Protein AF-A0A9D1Y4Z4-F1 (afdb_monomer_lite)

Sequence (110 aa):
MKKKVWIPLLLILLLVVGAAAWFWGYHHRKSTDNLPALDTALQMDEGDLNALLSGYQLDQLKTVWGEPDESKSSGQNNTWRLPDGRGVLVSSKADGTVVVCAILAPGETV

Secondary structure (DSSP, 8-state):
--TTTHHHHHHHHHHHHHHHHHHHHHHHS--GGGSPPHHHHTTS-HHHHHHHHTT-BHHHHHHHH-S-SEE-TTSSEEEEE-TTS-EEEEEE-TTSBEEEEEEEPTT---

Structure (mmCIF, N/CA/C/O backbone):
data_AF-A0A9D1Y4Z4-F1
#
_entry.id   AF-A0A9D1Y4Z4-F1
#
loop_
_atom_site.group_PDB
_atom_site.id
_atom_site.type_symbol
_atom_site.label_atom_id
_atom_site.label_alt_id
_atom_site.label_comp_id
_atom_site.label_asym_id
_atom_site.label_entity_id
_atom_site.label_seq_id
_atom_site.pdbx_PDB_ins_code
_atom_site.Cartn_x
_atom_site.Cartn_y
_atom_site.Cartn_z
_atom_site.occupancy
_atom_site.B_iso_or_equiv
_atom_site.auth_seq_id
_atom_site.auth_comp_id
_atom_site.auth_asym_id
_atom_site.auth_atom_id
_atom_site.pdbx_PDB_model_num
ATOM 1 N N . MET A 1 1 ? -38.411 -11.227 39.272 1.00 51.38 1 MET A N 1
ATOM 2 C CA . MET A 1 1 ? -36.932 -11.287 39.341 1.00 51.38 1 MET A CA 1
ATOM 3 C C . MET A 1 1 ? -36.340 -10.668 38.066 1.00 51.38 1 MET A C 1
ATOM 5 O O . MET A 1 1 ? -36.073 -11.388 37.124 1.00 51.38 1 MET A O 1
ATOM 9 N N . LYS A 1 2 ? -36.236 -9.332 37.951 1.00 56.88 2 LYS A N 1
ATOM 10 C CA . LYS A 1 2 ? -35.776 -8.661 36.702 1.00 56.88 2 LYS A CA 1
ATOM 11 C C . LYS A 1 2 ? -34.613 -7.677 36.897 1.00 56.88 2 LYS A C 1
ATOM 13 O O . LYS A 1 2 ? -34.024 -7.221 35.930 1.00 56.88 2 LYS A O 1
ATOM 18 N N . LYS A 1 3 ? -34.232 -7.389 38.146 1.00 58.16 3 LYS A N 1
ATOM 19 C CA . LYS A 1 3 ? -33.263 -6.330 38.481 1.00 58.16 3 LYS A CA 1
ATOM 20 C C . LYS A 1 3 ? -31.789 -6.745 38.326 1.00 58.16 3 LYS A C 1
ATOM 22 O O . LYS A 1 3 ? -30.917 -5.900 38.436 1.00 58.16 3 LYS A O 1
ATOM 27 N N . LYS A 1 4 ? -31.508 -8.035 38.085 1.00 63.91 4 LYS A N 1
ATOM 28 C CA . LYS A 1 4 ? -30.138 -8.586 38.024 1.00 63.91 4 LYS A CA 1
ATOM 29 C C . LYS A 1 4 ? -29.738 -9.165 36.664 1.00 63.91 4 LYS A C 1
ATOM 31 O O . LYS A 1 4 ? -28.556 -9.377 36.456 1.00 63.91 4 LYS A O 1
ATOM 36 N N . VAL A 1 5 ? -30.682 -9.373 35.737 1.00 73.19 5 VAL A N 1
ATOM 37 C CA . VAL A 1 5 ? -30.382 -9.862 34.370 1.00 73.19 5 VAL A CA 1
ATOM 38 C C . VAL A 1 5 ? -29.783 -8.752 33.502 1.00 73.19 5 VAL A C 1
ATOM 40 O O . VAL A 1 5 ? -29.036 -9.021 32.574 1.00 73.19 5 VAL A O 1
ATOM 43 N N . TRP A 1 6 ? -30.045 -7.490 33.842 1.00 82.25 6 TRP A N 1
ATOM 44 C CA . TRP A 1 6 ? -29.508 -6.343 33.111 1.00 82.25 6 TRP A CA 1
ATOM 45 C C . TRP A 1 6 ? -27.999 -6.149 33.307 1.00 82.25 6 TRP A C 1
ATOM 47 O O . TRP A 1 6 ? -27.321 -5.677 32.405 1.00 82.25 6 TRP A O 1
ATOM 57 N N . ILE A 1 7 ? -27.464 -6.568 34.457 1.00 85.38 7 ILE A N 1
ATOM 58 C CA . ILE A 1 7 ? -26.039 -6.450 34.793 1.00 85.38 7 ILE A CA 1
ATOM 59 C C . ILE A 1 7 ? -25.152 -7.313 33.872 1.00 85.38 7 ILE A C 1
ATOM 61 O O . ILE A 1 7 ? -24.237 -6.754 33.269 1.00 85.38 7 ILE A O 1
ATOM 65 N N . PRO A 1 8 ? -25.396 -8.631 33.689 1.00 87.19 8 PRO A N 1
ATOM 66 C CA . PRO A 1 8 ? -24.605 -9.424 32.750 1.00 87.19 8 PRO A CA 1
ATOM 67 C C . PRO A 1 8 ? -24.812 -8.973 31.300 1.00 87.19 8 PRO A C 1
ATOM 69 O O . PRO A 1 8 ? -23.878 -9.028 30.511 1.00 87.19 8 PRO A O 1
ATOM 72 N N . LEU A 1 9 ? -25.999 -8.467 30.952 1.00 88.50 9 LEU A N 1
ATOM 73 C CA . LEU A 1 9 ? -26.291 -7.959 29.609 1.00 88.50 9 LEU A CA 1
ATOM 74 C C . LEU A 1 9 ? -25.483 -6.689 29.291 1.00 88.50 9 LEU A C 1
ATOM 76 O O . LEU A 1 9 ? -24.917 -6.579 28.208 1.00 88.50 9 LEU A O 1
ATOM 80 N N . LEU A 1 10 ? -25.361 -5.776 30.260 1.00 90.56 10 LEU A N 1
ATOM 81 C CA . LEU A 1 10 ? -24.485 -4.605 30.175 1.00 90.56 10 LEU A CA 1
ATOM 82 C C . LEU A 1 10 ? -23.011 -4.998 30.058 1.00 90.56 10 LEU A C 1
ATOM 84 O O . LEU A 1 10 ? -22.306 -4.427 29.236 1.00 90.56 10 LEU A O 1
ATOM 88 N N . LEU A 1 11 ? -22.553 -5.985 30.833 1.00 93.00 11 LEU A N 1
ATOM 89 C CA . LEU A 1 11 ? -21.176 -6.490 30.753 1.00 93.00 11 LEU A CA 1
ATOM 90 C C . LEU A 1 11 ? -20.855 -7.083 29.376 1.00 93.00 11 LEU A C 1
ATOM 92 O O . LEU A 1 11 ? -19.808 -6.775 28.812 1.00 93.00 11 LEU A O 1
ATOM 96 N N . ILE A 1 12 ? -21.763 -7.888 28.817 1.00 93.94 12 ILE A N 1
ATOM 97 C CA . ILE A 1 12 ? -21.608 -8.455 27.470 1.00 93.94 12 ILE A CA 1
ATOM 98 C C . ILE A 1 12 ? -21.583 -7.337 26.426 1.00 93.94 12 ILE A C 1
ATOM 100 O O . ILE A 1 12 ? -20.713 -7.335 25.560 1.00 93.94 12 ILE A O 1
ATOM 104 N N . LEU A 1 13 ? -22.486 -6.358 26.526 1.00 94.31 13 LEU A N 1
ATOM 105 C CA . LEU A 1 13 ? -22.509 -5.219 25.610 1.00 94.31 13 LEU A CA 1
ATOM 106 C C . LEU A 1 13 ? -21.189 -4.435 25.653 1.00 94.31 13 LEU A C 1
ATOM 108 O O . LEU A 1 13 ? -20.648 -4.083 24.608 1.00 94.31 13 LEU A O 1
ATOM 112 N N . LEU A 1 14 ? -20.644 -4.203 26.848 1.00 94.38 14 LEU A N 1
ATOM 113 C CA . LEU A 1 14 ? -19.392 -3.470 27.040 1.00 94.38 14 LEU A CA 1
ATOM 114 C C . LEU A 1 14 ? -18.191 -4.234 26.460 1.00 94.38 14 LEU A C 1
ATOM 116 O O . LEU A 1 14 ? -17.334 -3.630 25.817 1.00 94.38 14 LEU A O 1
ATOM 120 N N . LEU A 1 15 ? -18.174 -5.564 26.602 1.00 94.69 15 LEU A N 1
ATOM 121 C CA . LEU A 1 15 ? -17.197 -6.443 25.951 1.00 94.69 15 LEU A CA 1
ATOM 122 C C . LEU A 1 15 ? -17.283 -6.376 24.422 1.00 94.69 15 LEU A C 1
ATOM 124 O O . LEU A 1 15 ? -16.255 -6.252 23.763 1.00 94.69 15 LEU A O 1
ATOM 128 N N . VAL A 1 16 ? -18.493 -6.421 23.857 1.00 94.25 16 VAL A N 1
ATOM 129 C CA . VAL A 1 16 ? -18.702 -6.346 22.401 1.00 94.25 16 VAL A CA 1
ATOM 130 C C . VAL A 1 16 ? -18.247 -4.995 21.851 1.00 94.25 16 VAL A C 1
ATOM 132 O O . VAL A 1 16 ? -17.544 -4.956 20.844 1.00 94.25 16 VAL A O 1
ATOM 135 N N . VAL A 1 17 ? -18.584 -3.888 22.521 1.00 93.56 17 VAL A N 1
ATOM 136 C CA . VAL A 1 17 ? -18.140 -2.545 22.110 1.00 93.56 17 VAL A CA 1
ATOM 137 C C . VAL A 1 17 ? -16.622 -2.409 22.230 1.00 93.56 17 VAL A C 1
ATOM 139 O O . VAL A 1 17 ? -15.989 -1.883 21.318 1.00 93.56 17 VAL A O 1
ATOM 142 N N . GLY A 1 18 ? -16.021 -2.924 23.306 1.00 92.50 18 GLY A N 1
ATOM 143 C CA . GLY A 1 18 ? -14.568 -2.944 23.472 1.00 92.50 18 GLY A CA 1
ATOM 144 C C . GLY A 1 18 ? -13.864 -3.738 22.371 1.00 92.50 18 GLY A C 1
ATOM 145 O O . GLY A 1 18 ? -12.901 -3.249 21.786 1.00 92.50 18 GLY A O 1
ATOM 146 N N . ALA A 1 19 ? -14.382 -4.921 22.028 1.00 88.44 19 ALA A N 1
ATOM 147 C CA . ALA A 1 19 ? -13.859 -5.735 20.935 1.00 88.44 19 ALA A CA 1
ATOM 148 C C . ALA A 1 19 ? -14.024 -5.047 19.571 1.00 88.44 19 ALA A C 1
ATOM 150 O O . ALA A 1 19 ? -13.093 -5.063 18.773 1.00 88.44 19 ALA A O 1
ATOM 151 N N . ALA A 1 20 ? -15.161 -4.392 19.315 1.00 86.94 20 ALA A N 1
ATOM 152 C CA . ALA A 1 20 ? -15.387 -3.642 18.081 1.00 86.94 20 ALA A CA 1
ATOM 153 C C . ALA A 1 20 ? -14.455 -2.426 17.968 1.00 86.94 20 ALA A C 1
ATOM 155 O O . ALA A 1 20 ? -13.888 -2.195 16.906 1.00 86.94 20 ALA A O 1
ATOM 156 N N . ALA A 1 21 ? -14.245 -1.682 19.058 1.00 85.62 21 ALA A N 1
ATOM 157 C CA . ALA A 1 21 ? -13.307 -0.563 19.094 1.00 85.62 21 ALA A CA 1
ATOM 158 C C . ALA A 1 21 ? -11.854 -1.032 18.918 1.00 85.62 21 ALA A C 1
ATOM 160 O O . ALA A 1 21 ? -11.094 -0.405 18.184 1.00 85.62 21 ALA A O 1
ATOM 161 N N . TRP A 1 22 ? -11.481 -2.157 19.538 1.00 81.81 22 TRP A N 1
ATOM 162 C CA . TRP A 1 22 ? -10.175 -2.785 19.345 1.00 81.81 22 TRP A CA 1
ATOM 163 C C . TRP A 1 22 ? -9.981 -3.244 17.901 1.00 81.81 22 TRP A C 1
ATOM 165 O O . TRP A 1 22 ? -8.950 -2.953 17.308 1.00 81.81 22 TRP A O 1
ATOM 175 N N . PHE A 1 23 ? -10.973 -3.914 17.311 1.00 78.94 23 PHE A N 1
ATOM 176 C CA . PHE A 1 23 ? -10.918 -4.380 15.927 1.00 78.94 23 PHE A CA 1
ATOM 177 C C . PHE A 1 23 ? -10.876 -3.210 14.941 1.00 78.94 23 PHE A C 1
ATOM 179 O O . PHE A 1 23 ? -10.075 -3.217 14.012 1.00 78.94 23 PHE A O 1
ATOM 186 N N . TRP A 1 24 ? -11.675 -2.166 15.180 1.00 79.81 24 TRP A N 1
ATOM 187 C CA . TRP A 1 24 ? -11.655 -0.944 14.383 1.00 79.81 24 TRP A CA 1
ATOM 188 C C . TRP A 1 24 ? -10.296 -0.255 14.474 1.00 79.81 24 TRP A C 1
ATOM 190 O O . TRP A 1 24 ? -9.704 0.042 13.444 1.00 79.81 24 TRP A O 1
ATOM 200 N N . GLY A 1 25 ? -9.753 -0.084 15.681 1.00 74.25 25 GLY A N 1
ATOM 201 C CA . GLY A 1 25 ? -8.422 0.475 15.889 1.00 74.25 25 GLY A CA 1
ATOM 202 C C . GLY A 1 25 ? -7.322 -0.376 15.258 1.00 74.25 25 GLY A C 1
ATOM 203 O O . GLY A 1 25 ? -6.444 0.168 14.605 1.00 74.25 25 GLY A O 1
ATOM 204 N N . TYR A 1 26 ? -7.381 -1.700 15.388 1.00 66.50 26 TYR A N 1
ATOM 205 C CA . TYR A 1 26 ? -6.416 -2.618 14.785 1.00 66.50 26 TYR A CA 1
ATOM 206 C C . TYR A 1 26 ? -6.450 -2.558 13.251 1.00 66.50 26 TYR A C 1
ATOM 208 O O . TYR A 1 26 ? -5.401 -2.498 12.619 1.00 66.50 26 TYR A O 1
ATOM 216 N N . HIS A 1 27 ? -7.644 -2.490 12.657 1.00 61.31 27 HIS A N 1
ATOM 217 C CA . HIS A 1 27 ? -7.820 -2.449 11.206 1.00 61.31 27 HIS A CA 1
ATOM 218 C C . HIS A 1 27 ? -7.585 -1.051 10.600 1.00 61.31 27 HIS A C 1
ATOM 220 O O . HIS A 1 27 ? -7.162 -0.947 9.452 1.00 61.31 27 HIS A O 1
ATOM 226 N N . HIS A 1 28 ? -7.857 0.036 11.334 1.00 63.22 28 HIS A N 1
ATOM 227 C CA . HIS A 1 28 ? -7.580 1.415 10.892 1.00 63.22 28 HIS A CA 1
ATOM 228 C C . HIS A 1 28 ? -6.171 1.899 11.241 1.00 63.22 28 HIS A C 1
ATOM 230 O O . HIS A 1 28 ? -5.723 2.926 10.725 1.00 63.22 28 HIS A O 1
ATOM 236 N N . ARG A 1 29 ? -5.447 1.191 12.109 1.00 61.03 29 ARG A N 1
ATOM 237 C CA . ARG A 1 29 ? -4.044 1.490 12.362 1.00 61.03 29 ARG A CA 1
ATOM 238 C C . ARG A 1 29 ? -3.241 0.974 11.176 1.00 61.03 29 ARG A C 1
ATOM 240 O O . ARG A 1 29 ? -3.156 -0.228 10.944 1.00 61.03 29 ARG A O 1
ATOM 247 N N . LYS A 1 30 ? -2.637 1.901 10.435 1.00 61.59 30 LYS A N 1
ATOM 248 C CA . LYS A 1 30 ? -1.657 1.607 9.384 1.00 61.59 30 LYS A CA 1
ATOM 249 C C . LYS A 1 30 ? -0.424 0.971 10.025 1.00 61.59 30 LYS A C 1
ATOM 251 O O . LYS A 1 30 ? 0.502 1.661 10.441 1.00 61.59 30 LYS A O 1
ATOM 256 N N . SER A 1 31 ? -0.486 -0.342 10.218 1.00 64.06 31 SER A N 1
ATOM 257 C CA . SER A 1 31 ? 0.615 -1.190 10.668 1.00 64.06 31 SER A CA 1
ATOM 258 C C . SER A 1 31 ? 1.339 -1.751 9.451 1.00 64.06 31 SER A C 1
ATOM 260 O O . SER A 1 31 ? 0.722 -1.949 8.402 1.00 64.06 31 SER A O 1
ATOM 262 N N . THR A 1 32 ? 2.624 -2.049 9.613 1.00 64.12 32 THR A N 1
ATOM 263 C CA . THR A 1 32 ? 3.425 -2.781 8.622 1.00 64.12 32 THR A CA 1
ATOM 264 C C . THR A 1 32 ? 2.771 -4.100 8.218 1.00 64.12 32 THR A C 1
ATOM 266 O O . THR A 1 32 ? 2.833 -4.464 7.054 1.00 64.12 32 THR A O 1
ATOM 269 N N . ASP A 1 33 ? 2.062 -4.764 9.135 1.00 70.12 33 ASP A N 1
ATOM 270 C CA . ASP A 1 33 ? 1.430 -6.070 8.884 1.00 70.12 33 ASP A CA 1
ATOM 271 C C . ASP A 1 33 ? 0.293 -6.029 7.849 1.00 70.12 33 ASP A C 1
ATOM 273 O O . ASP A 1 33 ? -0.069 -7.060 7.292 1.00 70.12 33 ASP A O 1
ATOM 277 N N . ASN A 1 34 ? -0.272 -4.845 7.588 1.00 74.94 34 ASN A N 1
ATOM 278 C CA . ASN A 1 34 ? -1.356 -4.659 6.620 1.00 74.94 34 ASN A CA 1
ATOM 279 C C . ASN A 1 34 ? -0.839 -4.239 5.232 1.00 74.94 34 ASN A C 1
ATOM 281 O O . ASN A 1 34 ? -1.645 -4.022 4.327 1.00 74.94 34 ASN A O 1
ATOM 285 N N . LEU A 1 35 ? 0.479 -4.071 5.063 1.00 84.50 35 LEU A N 1
ATOM 286 C CA . LEU A 1 35 ? 1.056 -3.762 3.758 1.00 84.50 35 LEU A CA 1
ATOM 287 C C . LEU A 1 35 ? 1.116 -5.035 2.904 1.00 84.50 35 LEU A C 1
ATOM 289 O O . LEU A 1 35 ? 1.618 -6.061 3.369 1.00 84.50 35 LEU A O 1
ATOM 293 N N . PRO A 1 36 ? 0.648 -4.984 1.647 1.00 84.56 36 PRO A N 1
ATOM 294 C CA . PRO A 1 36 ? 0.830 -6.091 0.722 1.00 84.56 36 PRO A CA 1
ATOM 295 C C . PRO A 1 36 ? 2.320 -6.285 0.426 1.00 84.56 36 PRO A C 1
ATOM 297 O O . PRO A 1 36 ? 3.111 -5.341 0.480 1.00 84.56 36 PRO A O 1
ATOM 300 N N . ALA A 1 37 ? 2.706 -7.506 0.058 1.00 86.50 37 ALA A N 1
ATOM 301 C CA . ALA A 1 37 ? 4.023 -7.743 -0.523 1.00 86.50 37 ALA A CA 1
ATOM 302 C C . ALA A 1 37 ? 4.168 -6.962 -1.841 1.00 86.50 37 ALA A C 1
ATOM 304 O O . ALA A 1 37 ? 3.176 -6.750 -2.540 1.00 86.50 37 ALA A O 1
ATOM 305 N N . LEU A 1 38 ? 5.397 -6.578 -2.205 1.00 86.00 38 LEU A N 1
ATOM 306 C CA . LEU A 1 38 ? 5.671 -5.790 -3.414 1.00 86.00 38 LEU A CA 1
ATOM 307 C C . LEU A 1 38 ? 5.097 -6.438 -4.692 1.00 86.00 38 LEU A C 1
ATOM 309 O O . LEU A 1 38 ? 4.550 -5.745 -5.543 1.00 86.00 38 LEU A O 1
ATOM 313 N N . ASP A 1 39 ? 5.155 -7.769 -4.802 1.00 86.19 39 ASP A N 1
ATOM 314 C CA . ASP A 1 39 ? 4.571 -8.495 -5.939 1.00 86.19 39 ASP A CA 1
ATOM 315 C C . ASP A 1 39 ? 3.046 -8.364 -6.003 1.00 86.19 39 ASP A C 1
ATOM 317 O O . ASP A 1 39 ? 2.498 -8.045 -7.054 1.00 86.19 39 ASP A O 1
ATOM 321 N N . THR A 1 40 ? 2.359 -8.514 -4.869 1.00 85.75 40 THR A N 1
ATOM 322 C CA . THR A 1 40 ? 0.907 -8.311 -4.782 1.00 85.75 40 THR A CA 1
ATOM 323 C C . THR A 1 40 ? 0.528 -6.857 -5.048 1.00 85.75 40 THR A C 1
ATOM 325 O O . THR A 1 40 ? -0.442 -6.606 -5.753 1.00 85.75 40 THR A O 1
ATOM 328 N N . ALA A 1 41 ? 1.308 -5.901 -4.537 1.00 85.94 41 ALA A N 1
ATOM 329 C CA . ALA A 1 41 ? 1.116 -4.476 -4.787 1.00 85.94 41 ALA A CA 1
ATOM 330 C C . ALA A 1 41 ? 1.141 -4.152 -6.291 1.00 85.94 41 ALA A C 1
ATOM 332 O O . ALA A 1 41 ? 0.285 -3.422 -6.776 1.00 85.94 41 ALA A O 1
ATOM 333 N N . LEU A 1 42 ? 2.064 -4.758 -7.040 1.00 84.81 42 LEU A N 1
ATOM 334 C CA . LEU A 1 42 ? 2.209 -4.568 -8.488 1.00 84.81 42 LEU A CA 1
ATOM 335 C C . LEU A 1 42 ? 1.203 -5.357 -9.342 1.00 84.81 42 LEU A C 1
ATOM 337 O O . LEU A 1 42 ? 1.216 -5.242 -10.568 1.00 84.81 42 LEU A O 1
ATOM 341 N N . GLN A 1 43 ? 0.351 -6.176 -8.723 1.00 85.00 43 GLN A N 1
ATOM 342 C CA . GLN A 1 43 ? -0.798 -6.808 -9.381 1.00 85.00 43 GLN A CA 1
ATOM 343 C C . GLN A 1 43 ? -2.083 -5.978 -9.236 1.00 85.00 43 GLN A C 1
ATOM 345 O O . GLN A 1 43 ? -3.061 -6.250 -9.931 1.00 85.00 43 GLN A O 1
ATOM 350 N N . MET A 1 44 ? -2.097 -5.000 -8.325 1.00 84.38 44 MET A N 1
ATOM 351 C CA . MET A 1 44 ? -3.227 -4.095 -8.130 1.00 84.38 44 MET A CA 1
ATOM 352 C C . MET A 1 44 ? -3.253 -3.016 -9.215 1.00 84.38 44 MET A C 1
ATOM 354 O O . MET A 1 44 ? -2.231 -2.706 -9.827 1.00 84.38 44 MET A O 1
ATOM 358 N N . ASP A 1 45 ? -4.426 -2.420 -9.430 1.00 86.31 45 ASP A N 1
ATOM 359 C CA . ASP A 1 45 ? -4.522 -1.190 -10.213 1.00 86.31 45 ASP A CA 1
ATOM 360 C C . ASP A 1 45 ? -3.804 -0.044 -9.485 1.00 86.31 45 ASP A C 1
ATOM 362 O O . ASP A 1 45 ? -3.811 0.022 -8.252 1.00 86.31 45 ASP A O 1
ATOM 366 N N . GLU A 1 46 ? -3.197 0.875 -10.237 1.00 84.44 46 GLU A N 1
ATOM 367 C CA . GLU A 1 46 ? -2.468 2.013 -9.671 1.00 84.44 46 GLU A CA 1
ATOM 368 C C . GLU A 1 46 ? -3.352 2.863 -8.746 1.00 84.44 46 GLU A C 1
ATOM 370 O O . GLU A 1 46 ? -2.886 3.318 -7.701 1.00 84.44 46 GLU A O 1
ATOM 375 N N . GLY A 1 47 ? -4.636 3.038 -9.077 1.00 85.38 47 GLY A N 1
ATOM 376 C CA . GLY A 1 47 ? -5.576 3.790 -8.250 1.00 85.38 47 GLY A CA 1
ATOM 377 C C . GLY A 1 47 ? -5.818 3.133 -6.892 1.00 85.38 47 GLY A C 1
ATOM 378 O O . GLY A 1 47 ? -5.767 3.810 -5.860 1.00 85.38 47 GLY A O 1
ATOM 379 N N . ASP A 1 48 ? -6.016 1.815 -6.883 1.00 86.00 48 ASP A N 1
ATOM 380 C CA . ASP A 1 48 ? -6.220 1.037 -5.659 1.00 86.00 48 ASP A CA 1
ATOM 381 C C . ASP A 1 48 ? -4.938 0.970 -4.824 1.00 86.00 48 ASP A C 1
ATOM 383 O O . ASP A 1 48 ? -4.976 1.132 -3.601 1.00 86.00 48 ASP A O 1
ATOM 387 N N . LEU A 1 49 ? -3.788 0.795 -5.480 1.00 86.81 49 LEU A N 1
ATOM 388 C CA . LEU A 1 49 ? -2.483 0.796 -4.831 1.00 86.81 49 LEU A CA 1
ATOM 389 C C . LEU A 1 49 ? -2.187 2.151 -4.181 1.00 86.81 49 LEU A C 1
ATOM 391 O O . LEU A 1 49 ? -1.770 2.217 -3.023 1.00 86.81 49 LEU A O 1
ATOM 395 N N . ASN A 1 50 ? -2.443 3.243 -4.898 1.00 89.00 50 ASN A N 1
ATOM 396 C CA . ASN A 1 50 ? -2.255 4.589 -4.384 1.00 89.00 50 ASN A CA 1
ATOM 397 C C . ASN A 1 50 ? -3.206 4.878 -3.213 1.00 89.00 50 ASN A C 1
ATOM 399 O O . ASN A 1 50 ? -2.779 5.431 -2.202 1.00 89.00 50 ASN A O 1
ATOM 403 N N . ALA A 1 51 ? -4.473 4.458 -3.292 1.00 85.25 51 ALA A N 1
ATOM 404 C CA . ALA A 1 51 ? -5.426 4.600 -2.190 1.00 85.25 51 ALA A CA 1
ATOM 405 C C . ALA A 1 51 ? -5.008 3.801 -0.943 1.00 85.25 51 ALA A C 1
ATOM 407 O O . ALA A 1 51 ? -5.163 4.285 0.181 1.00 85.25 51 ALA A O 1
ATOM 408 N N . LEU A 1 52 ? -4.450 2.604 -1.140 1.00 86.00 52 LEU A N 1
ATOM 409 C CA . LEU A 1 52 ? -3.959 1.742 -0.069 1.00 86.00 52 LEU A CA 1
ATOM 410 C C . LEU A 1 52 ? -2.720 2.331 0.619 1.00 86.00 52 LEU A C 1
ATOM 412 O O . LEU A 1 52 ? -2.662 2.390 1.847 1.00 86.00 52 LEU A O 1
ATOM 416 N N . LEU A 1 53 ? -1.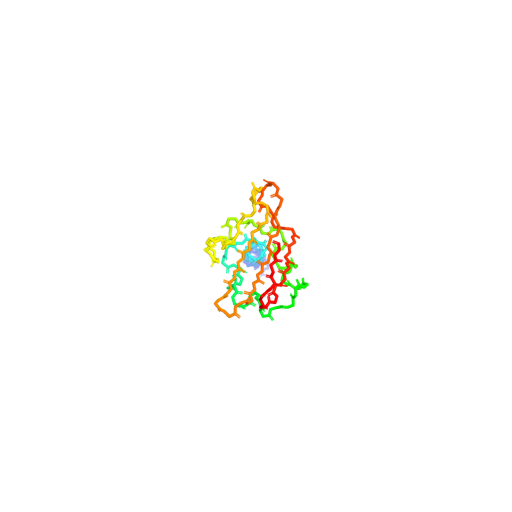734 2.766 -0.167 1.00 87.31 53 LEU A N 1
ATOM 417 C CA . LEU A 1 53 ? -0.444 3.243 0.334 1.00 87.31 53 LEU A CA 1
ATOM 418 C C . LEU A 1 53 ? -0.483 4.694 0.808 1.00 87.31 53 LEU A C 1
ATOM 420 O O . LEU A 1 53 ? 0.330 5.083 1.648 1.00 87.31 53 LEU A O 1
ATOM 424 N N . SER A 1 54 ? -1.422 5.504 0.313 1.00 85.81 54 SER A N 1
ATOM 425 C CA . SER A 1 54 ? -1.550 6.901 0.721 1.00 85.81 54 SER A CA 1
ATOM 426 C C . SER A 1 54 ? -1.669 6.999 2.239 1.00 85.81 54 SER A C 1
ATOM 428 O O . SER A 1 54 ? -2.537 6.392 2.868 1.00 85.81 54 SER A O 1
ATOM 430 N N . GLY A 1 55 ? -0.771 7.760 2.858 1.00 83.38 55 GLY A N 1
ATOM 431 C CA . GLY A 1 55 ? -0.693 7.968 4.297 1.00 83.38 55 GLY A CA 1
ATOM 432 C C . GLY A 1 55 ? -0.005 6.858 5.101 1.00 83.38 55 GLY A C 1
ATOM 433 O O . GLY A 1 55 ? -0.076 6.920 6.327 1.00 83.38 55 GLY A O 1
ATOM 434 N N . TYR A 1 56 ? 0.608 5.856 4.465 1.00 87.56 56 TYR A N 1
ATOM 435 C CA . TYR A 1 56 ? 1.632 5.028 5.114 1.00 87.56 56 TYR A CA 1
ATOM 436 C C . TYR A 1 56 ? 2.934 5.813 5.291 1.00 87.56 56 TYR A C 1
ATOM 438 O O . TYR A 1 56 ? 3.157 6.819 4.620 1.00 87.56 56 TYR A O 1
ATOM 446 N N . GLN A 1 57 ? 3.798 5.359 6.199 1.00 87.69 57 GLN A N 1
ATOM 447 C CA . GLN A 1 57 ? 5.142 5.917 6.350 1.00 87.69 57 GLN A CA 1
ATOM 448 C C . GLN A 1 57 ? 6.140 5.170 5.469 1.00 87.69 57 GLN A C 1
ATOM 450 O O . GLN A 1 57 ? 6.099 3.943 5.386 1.00 87.69 57 GLN A O 1
ATOM 455 N N . LEU A 1 58 ? 7.071 5.897 4.854 1.00 87.00 58 LEU A N 1
ATOM 456 C CA . LEU A 1 58 ? 8.110 5.327 3.997 1.00 87.00 58 LEU A CA 1
ATOM 457 C C . LEU A 1 58 ? 8.915 4.231 4.716 1.00 87.00 58 LEU A C 1
ATOM 459 O O . LEU A 1 58 ? 9.189 3.186 4.135 1.00 87.00 58 LEU A O 1
ATOM 463 N N . ASP A 1 59 ? 9.218 4.419 6.001 1.00 86.38 59 ASP A N 1
ATOM 464 C CA . ASP A 1 59 ? 9.933 3.428 6.816 1.00 86.38 59 ASP A CA 1
ATOM 465 C C . ASP A 1 59 ? 9.151 2.113 6.977 1.00 86.38 59 ASP A C 1
ATOM 467 O O . ASP A 1 59 ? 9.741 1.035 7.076 1.00 86.38 59 ASP A O 1
ATOM 471 N N . GLN A 1 60 ? 7.815 2.171 6.958 1.00 85.44 60 GLN A N 1
ATOM 472 C CA . GLN A 1 60 ? 6.980 0.969 6.987 1.00 85.44 60 GLN A CA 1
ATOM 473 C C . GLN A 1 60 ? 7.087 0.204 5.671 1.00 85.44 60 GLN A C 1
ATOM 475 O O . GLN A 1 60 ? 7.209 -1.019 5.691 1.00 85.44 60 GLN A O 1
ATOM 480 N N . LEU A 1 61 ? 7.106 0.919 4.541 1.00 88.31 61 LEU A N 1
ATOM 481 C CA . LEU A 1 61 ? 7.337 0.309 3.233 1.00 88.31 61 LEU A CA 1
ATOM 482 C C . LEU A 1 61 ? 8.724 -0.334 3.188 1.00 88.31 61 LEU A C 1
ATOM 484 O O . LEU A 1 61 ? 8.830 -1.497 2.820 1.00 88.31 61 LEU A O 1
ATOM 488 N N . LYS A 1 62 ? 9.769 0.355 3.664 1.00 87.62 62 LYS A N 1
ATOM 489 C CA . LYS A 1 62 ? 11.129 -0.208 3.746 1.00 87.62 62 LYS A CA 1
ATOM 490 C C . LYS A 1 62 ? 11.213 -1.464 4.611 1.00 87.62 62 LYS A C 1
ATOM 492 O O . LYS A 1 62 ? 11.971 -2.378 4.309 1.00 87.62 62 LYS A O 1
ATOM 497 N N . THR A 1 63 ? 10.411 -1.535 5.671 1.00 86.38 63 THR A N 1
ATOM 498 C CA . THR A 1 63 ? 10.364 -2.710 6.552 1.00 86.38 63 THR A CA 1
ATOM 499 C C . THR A 1 63 ? 9.786 -3.941 5.845 1.00 86.38 63 THR A C 1
ATOM 501 O O . THR A 1 63 ? 10.240 -5.053 6.100 1.00 86.38 63 THR A O 1
ATOM 504 N N . VAL A 1 64 ? 8.797 -3.761 4.963 1.00 87.69 64 VAL A N 1
ATOM 505 C CA . VAL A 1 64 ? 8.088 -4.872 4.298 1.00 87.69 64 VAL A CA 1
ATOM 506 C C . VAL A 1 64 ? 8.686 -5.198 2.928 1.00 87.69 64 VAL A C 1
ATOM 508 O O . VAL A 1 64 ? 8.747 -6.363 2.543 1.00 87.69 64 VAL A O 1
ATOM 511 N N . TRP A 1 65 ? 9.130 -4.186 2.187 1.00 89.38 65 TRP A N 1
ATOM 512 C CA . TRP A 1 65 ? 9.638 -4.316 0.818 1.00 89.38 65 TRP A CA 1
ATOM 513 C C . TRP A 1 65 ? 11.164 -4.282 0.725 1.00 89.38 65 TRP A C 1
ATOM 515 O O . TRP A 1 65 ? 11.710 -4.606 -0.326 1.00 89.38 65 TRP A O 1
ATOM 525 N N . GLY A 1 66 ? 11.859 -3.925 1.807 1.00 86.88 66 GLY A N 1
ATOM 526 C CA . GLY A 1 66 ? 13.306 -3.729 1.812 1.00 86.88 66 GLY A CA 1
ATOM 527 C C . GLY A 1 66 ? 13.723 -2.331 1.352 1.00 86.88 66 GLY A C 1
ATOM 528 O O . GLY A 1 66 ? 12.893 -1.441 1.148 1.00 86.88 66 GLY A O 1
ATOM 529 N N . GLU A 1 67 ? 15.030 -2.121 1.207 1.00 86.75 67 GLU A N 1
ATOM 530 C CA . GLU A 1 67 ? 15.570 -0.834 0.761 1.00 86.75 67 GLU A CA 1
ATOM 531 C C . GLU A 1 67 ? 15.213 -0.590 -0.720 1.00 86.75 67 GLU A C 1
ATOM 533 O O . GLU A 1 67 ? 15.308 -1.525 -1.516 1.00 86.75 67 GLU A O 1
ATOM 538 N N . PRO A 1 68 ? 14.788 0.628 -1.105 1.00 86.69 68 PRO A N 1
ATOM 539 C CA . PRO A 1 68 ? 14.515 0.964 -2.499 1.00 86.69 68 PRO A CA 1
ATOM 540 C C . PRO A 1 68 ? 15.771 0.849 -3.371 1.00 86.69 68 PRO A C 1
ATOM 542 O O . PRO A 1 68 ? 16.870 1.207 -2.944 1.00 86.69 68 PRO A O 1
ATOM 545 N N . ASP A 1 69 ? 15.588 0.422 -4.620 1.00 83.44 69 ASP A N 1
ATOM 546 C CA . ASP A 1 69 ? 16.662 0.294 -5.613 1.00 83.44 69 ASP A CA 1
ATOM 547 C C . ASP A 1 69 ? 17.215 1.659 -6.033 1.00 83.44 69 ASP A C 1
ATOM 549 O O . ASP A 1 69 ? 18.412 1.825 -6.271 1.00 83.44 69 ASP A O 1
ATOM 553 N N . GLU A 1 70 ? 16.334 2.657 -6.116 1.00 78.19 70 GLU A N 1
ATOM 554 C CA . GLU A 1 70 ? 16.692 4.035 -6.429 1.00 78.19 70 GLU A CA 1
ATOM 555 C C . GLU A 1 70 ? 16.030 4.971 -5.414 1.00 78.19 70 GLU A C 1
ATOM 557 O O . GLU A 1 70 ? 14.811 4.972 -5.242 1.00 78.19 70 GLU A O 1
ATOM 562 N N . SER A 1 71 ? 16.833 5.811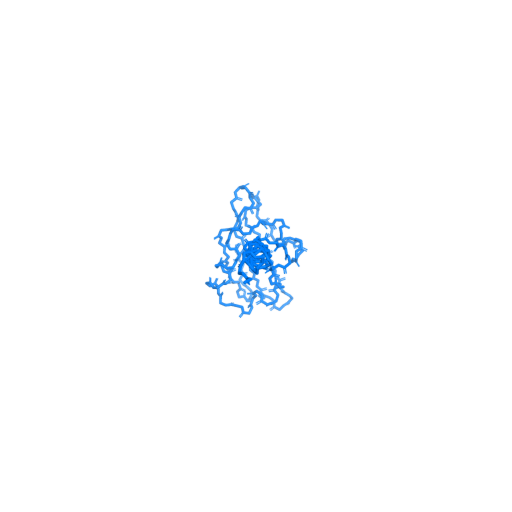 -4.762 1.00 72.19 71 SER A N 1
ATOM 563 C CA . SER A 1 71 ? 16.347 6.951 -3.983 1.00 72.19 71 SER A CA 1
ATOM 564 C C . SER A 1 71 ? 16.904 8.230 -4.604 1.00 72.19 71 SER A C 1
ATOM 566 O O . SER A 1 71 ? 18.119 8.411 -4.714 1.00 72.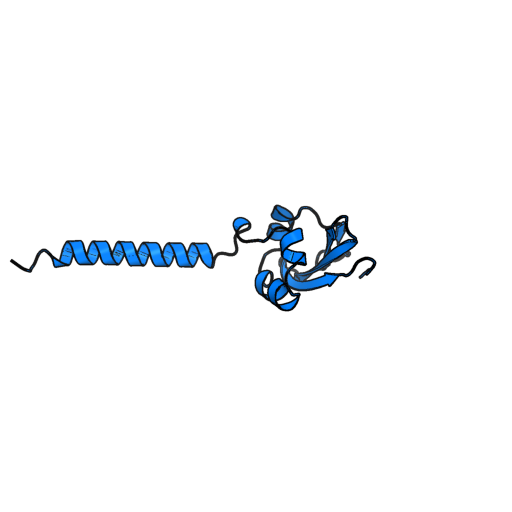19 71 SER A O 1
ATOM 568 N N . LYS A 1 72 ? 16.031 9.130 -5.082 1.00 66.75 72 LYS A N 1
ATOM 569 C CA . LYS A 1 72 ? 16.505 10.433 -5.586 1.00 66.75 72 LYS A CA 1
ATOM 570 C C . LYS A 1 72 ? 16.960 11.307 -4.418 1.00 66.75 72 LYS A C 1
ATOM 572 O O . LYS A 1 72 ? 16.492 11.156 -3.296 1.00 66.75 72 LYS A O 1
ATOM 577 N N . SER A 1 73 ? 17.850 12.257 -4.712 1.00 52.47 73 SER A N 1
ATOM 578 C CA . SER A 1 73 ? 18.652 13.058 -3.766 1.00 52.47 73 SER A CA 1
ATOM 579 C C . SER A 1 73 ? 17.901 13.774 -2.626 1.00 52.47 73 SER A C 1
ATOM 581 O O . SER A 1 73 ? 18.551 14.277 -1.713 1.00 52.47 73 SER A O 1
ATOM 583 N N . SER A 1 74 ? 16.570 13.856 -2.661 1.00 57.12 74 SER A N 1
ATOM 584 C CA . SER A 1 74 ? 15.739 14.409 -1.584 1.00 57.12 74 SER A CA 1
ATOM 585 C C . SER A 1 74 ? 15.143 13.350 -0.644 1.00 57.12 74 SER A C 1
ATOM 587 O O . SER A 1 74 ? 14.467 13.723 0.310 1.00 57.12 74 SER A O 1
ATOM 589 N N . GLY A 1 75 ? 15.333 12.051 -0.913 1.00 64.31 75 GLY A N 1
ATOM 590 C CA . GLY A 1 75 ? 14.735 10.931 -0.169 1.00 64.31 75 GLY A CA 1
ATOM 591 C C . GLY A 1 75 ? 13.213 10.809 -0.320 1.00 64.31 75 GLY A C 1
ATOM 592 O O . GLY A 1 75 ? 12.604 9.915 0.258 1.00 64.31 75 GLY A O 1
ATOM 593 N N . GLN A 1 76 ? 12.598 11.705 -1.096 1.00 77.62 76 GLN A N 1
ATOM 594 C CA . GLN A 1 76 ? 11.148 11.814 -1.259 1.00 77.62 76 GLN A CA 1
ATOM 595 C C . GLN A 1 76 ? 10.613 10.923 -2.374 1.00 77.62 76 GLN A C 1
ATOM 597 O O . GLN A 1 76 ? 9.450 10.565 -2.338 1.00 77.62 76 GLN A O 1
ATOM 602 N N . ASN A 1 77 ? 11.443 10.543 -3.346 1.00 84.81 77 ASN A N 1
ATOM 603 C CA . ASN A 1 77 ? 11.051 9.632 -4.417 1.00 84.81 77 ASN A CA 1
ATOM 604 C C . ASN A 1 77 ? 11.897 8.370 -4.312 1.00 84.81 77 ASN A C 1
ATOM 606 O O . ASN A 1 77 ? 13.122 8.436 -4.456 1.00 84.81 77 ASN A O 1
ATOM 610 N N . ASN A 1 78 ? 11.228 7.256 -4.041 1.00 86.75 78 ASN A N 1
ATOM 611 C CA . ASN A 1 78 ? 11.835 5.958 -3.809 1.00 86.75 78 ASN A CA 1
ATOM 612 C C . ASN A 1 78 ? 11.215 4.951 -4.771 1.00 86.75 78 ASN A C 1
ATOM 614 O O . ASN A 1 78 ? 9.991 4.877 -4.885 1.00 86.75 78 ASN A O 1
ATOM 618 N N . THR A 1 79 ? 12.060 4.198 -5.458 1.00 88.62 79 THR A N 1
ATOM 619 C CA . THR A 1 79 ? 11.639 3.219 -6.455 1.00 88.62 79 THR A CA 1
ATOM 620 C C . THR A 1 79 ? 11.984 1.823 -5.966 1.00 88.62 79 THR A C 1
ATOM 622 O O . THR A 1 79 ? 13.130 1.569 -5.600 1.00 88.62 79 THR A O 1
ATOM 625 N N . TRP A 1 80 ? 11.009 0.919 -6.008 1.00 89.62 80 TRP A N 1
ATOM 626 C CA . TRP A 1 80 ? 11.222 -0.517 -5.832 1.00 89.62 80 TRP A CA 1
ATOM 627 C C . TRP A 1 80 ? 10.942 -1.229 -7.147 1.00 89.62 80 TRP A C 1
ATOM 629 O O . TRP A 1 80 ? 9.923 -0.962 -7.784 1.00 89.62 80 TRP A O 1
ATOM 639 N N . ARG A 1 81 ? 11.817 -2.146 -7.549 1.00 88.19 81 ARG A N 1
ATOM 640 C CA . ARG A 1 81 ? 11.680 -2.972 -8.745 1.00 88.19 81 ARG A CA 1
ATOM 641 C C . ARG A 1 81 ? 11.701 -4.449 -8.391 1.00 88.19 81 ARG A C 1
ATOM 643 O O . ARG A 1 81 ? 12.443 -4.916 -7.532 1.00 88.19 81 ARG A O 1
ATOM 650 N N . LEU A 1 82 ? 10.886 -5.199 -9.116 1.00 86.50 82 LEU A N 1
ATOM 651 C CA . LEU A 1 82 ? 10.945 -6.647 -9.141 1.00 86.50 82 LEU A CA 1
ATOM 652 C C . LEU A 1 82 ? 11.957 -7.126 -10.194 1.00 86.50 82 LEU A C 1
ATOM 654 O O . LEU A 1 82 ? 12.251 -6.413 -11.158 1.00 86.50 82 LEU A O 1
ATOM 658 N N . PRO A 1 83 ? 12.455 -8.371 -10.070 1.00 83.06 83 PRO A N 1
ATOM 659 C CA . PRO A 1 83 ? 13.358 -8.970 -11.055 1.00 83.06 83 PRO A CA 1
ATOM 660 C C . PRO A 1 83 ? 12.783 -9.073 -12.477 1.00 83.06 83 PRO A C 1
ATOM 662 O O . PRO A 1 83 ? 13.539 -9.218 -13.433 1.00 83.06 83 PRO A O 1
ATOM 665 N N . ASP A 1 84 ? 11.458 -9.014 -12.627 1.00 82.81 84 ASP A N 1
ATOM 666 C CA . ASP A 1 84 ? 10.756 -9.046 -13.915 1.00 82.81 84 ASP A CA 1
ATOM 667 C C . ASP A 1 84 ? 10.720 -7.680 -14.633 1.00 82.81 84 ASP A C 1
ATOM 669 O O . ASP A 1 84 ? 10.196 -7.572 -15.743 1.00 82.81 84 ASP A O 1
ATOM 673 N N . GLY A 1 85 ? 11.292 -6.641 -14.016 1.00 81.06 85 GLY A N 1
ATOM 674 C CA . GLY A 1 85 ? 11.390 -5.288 -14.553 1.00 81.06 85 GLY A CA 1
ATOM 675 C C . GLY A 1 85 ? 10.223 -4.370 -14.191 1.00 81.06 85 GLY A C 1
ATOM 676 O O . GLY A 1 85 ? 10.348 -3.165 -14.406 1.00 81.06 85 GLY A O 1
ATOM 677 N N . ARG A 1 86 ? 9.123 -4.883 -13.622 1.00 85.62 86 ARG A N 1
ATOM 678 C CA . ARG A 1 86 ? 8.047 -4.033 -13.087 1.00 85.62 86 ARG A CA 1
ATOM 679 C C . ARG A 1 86 ? 8.530 -3.325 -11.829 1.00 85.62 86 ARG A C 1
ATOM 681 O O . ARG A 1 86 ? 9.334 -3.865 -11.071 1.00 85.62 86 ARG A O 1
ATOM 688 N N . GLY A 1 87 ? 8.024 -2.127 -11.576 1.00 88.69 87 GLY A N 1
ATOM 689 C CA . GLY A 1 87 ? 8.383 -1.388 -10.372 1.00 88.69 87 GLY A CA 1
ATOM 690 C C . GLY A 1 87 ? 7.278 -0.485 -9.871 1.00 88.69 87 GLY A C 1
ATOM 691 O O . GLY A 1 87 ? 6.269 -0.292 -10.535 1.00 88.69 87 GLY A O 1
ATOM 692 N N . VAL A 1 88 ? 7.473 0.075 -8.686 1.00 89.25 88 VAL A N 1
ATOM 693 C CA . VAL A 1 88 ? 6.624 1.126 -8.134 1.00 89.25 88 VAL A CA 1
ATOM 694 C C . VAL A 1 88 ? 7.499 2.309 -7.759 1.00 89.25 88 VAL A C 1
ATOM 696 O O . VAL A 1 88 ? 8.501 2.167 -7.057 1.00 89.25 88 VAL A O 1
ATOM 699 N N . LEU A 1 89 ? 7.111 3.486 -8.234 1.00 89.38 89 LEU A N 1
ATOM 700 C CA . LEU A 1 89 ? 7.627 4.756 -7.757 1.00 89.38 89 LEU A CA 1
ATOM 701 C C . LEU A 1 89 ? 6.729 5.229 -6.620 1.00 89.38 89 LEU A C 1
ATOM 703 O O . LEU A 1 89 ? 5.541 5.464 -6.823 1.00 89.38 89 LEU A O 1
ATOM 707 N N . VAL A 1 90 ? 7.303 5.429 -5.443 1.00 89.50 90 VAL A N 1
ATOM 708 C CA . VAL A 1 90 ? 6.605 5.991 -4.292 1.00 89.50 90 VAL A CA 1
ATOM 709 C C . VAL A 1 90 ? 7.168 7.367 -4.000 1.00 89.50 90 VAL A C 1
ATOM 711 O O . VAL A 1 90 ? 8.363 7.532 -3.742 1.00 89.50 90 VAL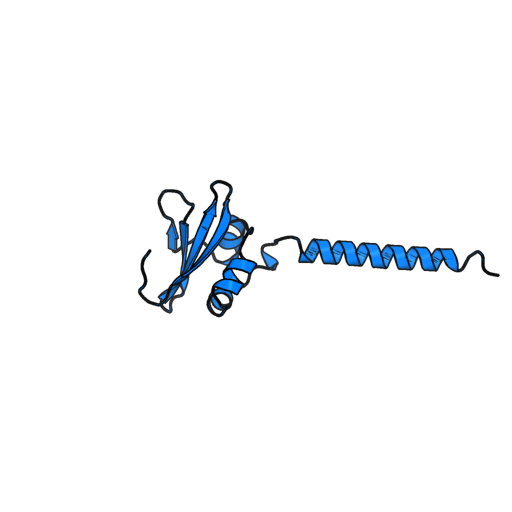 A O 1
ATOM 714 N N . SER A 1 91 ? 6.282 8.355 -4.008 1.00 89.06 91 SER A N 1
ATOM 715 C CA . SER A 1 91 ? 6.579 9.704 -3.562 1.00 89.06 91 SER A CA 1
ATOM 716 C C . SER A 1 91 ? 6.055 9.919 -2.146 1.00 89.06 91 SER A C 1
ATOM 718 O O . SER A 1 91 ? 4.893 9.628 -1.834 1.00 89.06 91 SER A O 1
ATOM 720 N N . SER A 1 92 ? 6.914 10.444 -1.284 1.00 87.75 92 SER A N 1
ATOM 721 C CA . SER A 1 92 ? 6.636 10.786 0.101 1.00 87.75 92 SER A CA 1
ATOM 722 C C . SER A 1 92 ? 6.885 12.267 0.364 1.00 87.75 92 SER A C 1
ATOM 724 O O . SER A 1 92 ? 7.743 12.912 -0.238 1.00 87.75 92 SER A O 1
ATOM 726 N N . LYS A 1 93 ? 6.147 12.816 1.324 1.00 87.19 93 LYS A N 1
ATOM 727 C CA . LYS A 1 93 ? 6.398 14.148 1.879 1.00 87.19 93 LYS A CA 1
ATOM 728 C C . LYS A 1 93 ? 7.716 14.171 2.659 1.00 87.19 93 LYS A C 1
ATOM 730 O O . LYS A 1 93 ? 8.285 13.135 2.995 1.00 87.19 93 LYS A O 1
ATOM 735 N N . ALA A 1 94 ? 8.161 15.376 3.016 1.00 83.62 94 ALA A N 1
ATOM 736 C CA . ALA A 1 94 ? 9.334 15.584 3.870 1.00 83.62 94 ALA A CA 1
ATOM 737 C C . ALA A 1 94 ? 9.209 14.943 5.269 1.00 83.62 94 ALA A C 1
ATOM 739 O O . ALA A 1 94 ? 10.221 14.718 5.921 1.00 83.62 94 ALA A O 1
ATOM 740 N N . ASP A 1 95 ? 7.986 14.651 5.721 1.00 82.56 95 ASP A N 1
ATOM 741 C CA . ASP A 1 95 ? 7.708 13.955 6.982 1.00 82.56 95 ASP A CA 1
ATOM 742 C C . ASP A 1 95 ? 7.734 12.417 6.862 1.00 82.56 95 ASP A C 1
ATOM 744 O O . ASP A 1 95 ? 7.480 11.738 7.852 1.00 82.56 95 ASP A O 1
ATOM 748 N N . GLY A 1 96 ? 8.024 1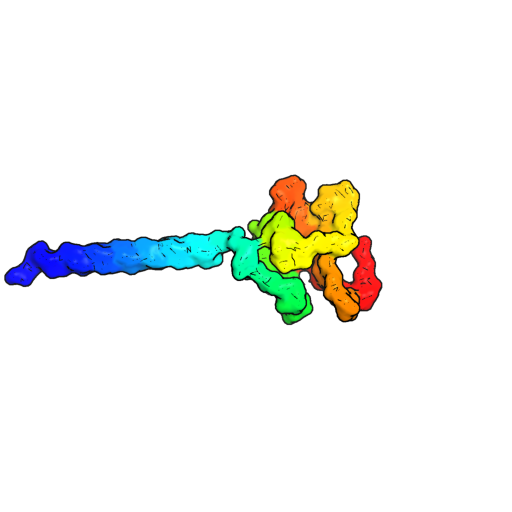1.872 5.673 1.00 81.88 96 GLY A N 1
ATOM 749 C CA . GLY A 1 96 ? 8.038 10.431 5.398 1.00 81.88 96 GLY A CA 1
ATOM 750 C C . GLY A 1 96 ? 6.690 9.849 4.964 1.00 81.88 96 GLY A C 1
ATOM 751 O O . GLY A 1 96 ? 6.627 8.688 4.561 1.00 81.88 96 GLY A O 1
ATOM 752 N N . THR A 1 97 ? 5.612 10.637 4.971 1.00 86.75 97 THR A N 1
ATOM 753 C CA . THR A 1 97 ? 4.271 10.159 4.615 1.00 86.75 97 THR A CA 1
ATOM 754 C C . THR A 1 97 ? 4.140 9.963 3.108 1.00 86.75 97 THR A C 1
ATOM 756 O O . THR A 1 97 ? 4.307 10.910 2.336 1.00 86.75 97 THR A O 1
ATOM 759 N N . VAL A 1 98 ? 3.774 8.755 2.687 1.00 88.00 98 VAL A N 1
ATOM 760 C CA . VAL A 1 98 ? 3.502 8.396 1.292 1.00 88.00 98 VAL A CA 1
ATOM 761 C C . VAL A 1 98 ? 2.270 9.141 0.782 1.00 88.00 98 VAL A C 1
ATOM 763 O O . VAL A 1 98 ? 1.232 9.178 1.445 1.00 88.00 98 VAL A O 1
ATOM 766 N N . VAL A 1 99 ? 2.384 9.746 -0.399 1.00 85.75 99 VAL A N 1
ATOM 767 C CA . VAL A 1 99 ? 1.313 10.544 -1.016 1.00 85.75 99 VAL A CA 1
ATOM 768 C C . VAL A 1 99 ? 0.900 10.060 -2.389 1.00 85.75 99 VAL A C 1
ATOM 770 O O . VAL A 1 99 ? -0.278 10.164 -2.718 1.00 85.75 99 VAL A O 1
ATOM 773 N N . VAL A 1 100 ? 1.859 9.590 -3.182 1.00 84.94 100 VAL A N 1
ATOM 774 C CA . VAL A 1 100 ? 1.632 9.202 -4.571 1.00 84.94 100 VAL A CA 1
ATOM 775 C C . VAL A 1 100 ? 2.405 7.929 -4.850 1.00 84.94 100 VAL A C 1
ATOM 777 O O . VAL A 1 100 ? 3.567 7.807 -4.457 1.00 84.94 100 VAL A O 1
ATOM 780 N N . CYS A 1 101 ? 1.761 6.998 -5.537 1.00 85.56 101 CYS A N 1
ATOM 781 C CA . CYS A 1 101 ? 2.375 5.787 -6.054 1.00 85.56 101 CYS A CA 1
ATOM 782 C C . CYS A 1 101 ? 2.075 5.680 -7.548 1.00 85.56 101 CYS A C 1
ATOM 784 O O . CYS A 1 101 ? 0.947 5.944 -7.951 1.00 85.56 101 CYS A O 1
ATOM 786 N N . ALA A 1 102 ? 3.078 5.310 -8.340 1.00 86.19 102 ALA A N 1
ATOM 787 C CA . ALA A 1 102 ? 2.939 5.056 -9.770 1.00 86.19 102 ALA A CA 1
ATOM 788 C C . ALA A 1 102 ? 3.548 3.696 -10.109 1.00 86.19 102 ALA A C 1
ATOM 790 O O . ALA A 1 102 ? 4.646 3.383 -9.635 1.00 86.19 102 ALA A O 1
ATOM 791 N N . ILE A 1 103 ? 2.846 2.890 -10.904 1.00 86.88 103 ILE A N 1
ATOM 792 C CA . ILE A 1 103 ? 3.349 1.588 -11.351 1.00 86.88 103 ILE A CA 1
ATOM 793 C C . ILE A 1 103 ? 4.187 1.807 -12.612 1.00 86.88 103 ILE A C 1
ATOM 795 O O . ILE A 1 103 ? 3.749 2.434 -13.568 1.00 86.88 103 ILE A O 1
ATOM 799 N N . LEU A 1 104 ? 5.409 1.285 -12.607 1.00 85.25 104 LEU A N 1
ATOM 800 C CA . LEU A 1 104 ? 6.362 1.359 -13.706 1.00 85.25 104 LEU A CA 1
ATOM 801 C C . LEU A 1 104 ? 6.326 0.058 -14.503 1.00 85.25 104 LEU A C 1
ATOM 803 O O . LEU A 1 104 ? 6.471 -1.038 -13.944 1.00 85.25 104 LEU A O 1
ATOM 807 N N . ALA A 1 105 ? 6.176 0.182 -15.818 1.00 80.75 105 ALA A N 1
ATOM 808 C CA . ALA A 1 105 ? 6.299 -0.933 -16.737 1.00 80.75 105 ALA A CA 1
ATOM 809 C C . ALA A 1 105 ? 7.776 -1.353 -16.913 1.00 80.75 105 ALA A C 1
ATOM 811 O O . ALA A 1 105 ? 8.696 -0.571 -16.644 1.00 80.75 105 ALA A O 1
ATOM 812 N N . PRO A 1 106 ? 8.034 -2.584 -17.400 1.00 76.88 106 PRO A N 1
ATOM 813 C CA . PRO A 1 106 ? 9.389 -3.062 -17.647 1.00 76.88 106 PRO A CA 1
ATOM 814 C C . PRO A 1 106 ? 10.167 -2.129 -18.580 1.00 76.88 106 PRO A C 1
ATOM 816 O O . PRO A 1 106 ? 9.807 -1.959 -19.744 1.00 76.88 106 PRO A O 1
ATOM 819 N N . GLY A 1 107 ? 11.255 -1.547 -18.070 1.00 68.12 107 GLY A N 1
ATOM 820 C CA . GLY A 1 107 ? 12.131 -0.649 -18.831 1.00 68.12 107 GLY A CA 1
ATOM 821 C C . GLY A 1 107 ? 11.813 0.844 -18.705 1.00 68.12 107 GLY A C 1
ATOM 822 O O . GLY A 1 107 ? 12.522 1.647 -19.310 1.00 68.12 107 GLY A O 1
ATOM 823 N N . GLU A 1 108 ? 10.813 1.239 -17.913 1.00 64.94 108 GLU A N 1
ATOM 824 C CA . GLU A 1 108 ? 10.577 2.650 -17.595 1.00 64.94 108 GLU A CA 1
ATOM 825 C C . GLU A 1 108 ? 11.538 3.155 -16.504 1.00 64.94 108 GLU A C 1
ATOM 827 O O . GLU A 1 108 ? 11.703 2.560 -15.433 1.00 64.94 108 GLU A O 1
ATOM 832 N N . THR A 1 109 ? 12.193 4.283 -16.785 1.00 58.91 109 THR A N 1
ATOM 833 C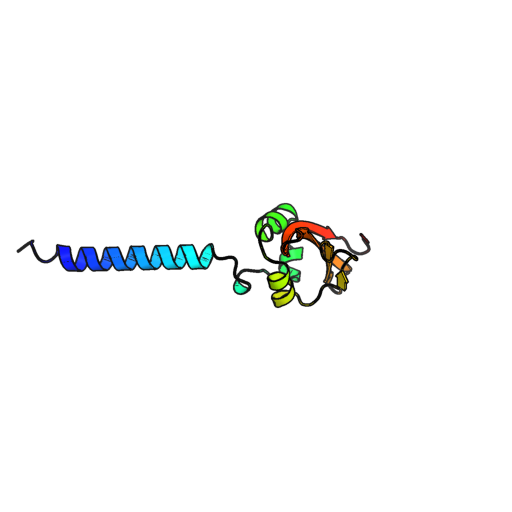 CA . THR A 1 109 ? 13.066 5.004 -15.847 1.00 58.91 109 THR A CA 1
ATOM 834 C C . THR A 1 109 ? 12.459 6.362 -15.515 1.00 58.91 109 THR A C 1
ATOM 836 O O . THR A 1 109 ? 12.015 7.064 -16.424 1.00 58.91 109 THR A O 1
ATOM 839 N N . VAL A 1 110 ? 12.483 6.738 -14.234 1.00 57.16 110 VAL A N 1
ATOM 840 C CA . VAL A 1 110 ? 11.957 8.010 -13.696 1.00 57.16 110 VAL A CA 1
ATOM 841 C C . VAL A 1 110 ? 13.050 9.063 -13.570 1.00 57.16 110 VAL A C 1
ATOM 843 O O . VAL A 1 110 ? 14.154 8.749 -13.076 1.00 57.16 110 VAL A O 1
#

pLDDT: mean 81.44, std 10.37, range [51.38, 94.69]

Foldseek 3Di:
DPPPVVVVVVVVVVVVVVVVVVVCCVVPPPALVPDDEQVVLLVDDQVVSQVSQQFHFQVSCCVRHNAAPDQPPLSQWGKHADPVQKIKIWGHDNVRGTHHIDIDDRPDDD

Radius of gyration: 20.76 Å; chains: 1; bounding box: 56×27×58 Å